Protein AF-A0A839GLR9-F1 (afdb_monomer_lite)

Radius of gyration: 17.12 Å; chains: 1; bounding box: 48×36×48 Å

pLDDT: mean 91.44, std 10.44, range [32.81, 98.19]

Secondary structure (DSSP, 8-state):
--HHHHHHHHHHHHHHHHHHHHHHT-TT--HHHHHHHHHHHHHHHHTS---GGGEEEEEEHHHHHHHHTT--GGGEEEEESS-HHHHHHHIIIIIHHHHHHTS--HHHHIIIIIT-EEEEEHHHHHHHTTTSSTTT-S-HHHHHHHTT--EEE------

Sequence (159 aa):
MNQKKLEERCLILEELIISTAKIYNSESTSLEQKALLETIIGAAIWYLPSGQELWTGKMSVKALEHIKEGKPKSQLTKEHKYPRKQAGKQLLTIKYKEFQSGESKLVDLYLNEYGKYNYVLKSENRQLVTFQKDSNFIDDETAYKAANIILLDAASKES

Foldseek 3Di:
DPPVQLVVLQVVLLVVLLVCLVVLPDPPQDPVNNQVQLLVSLVSLVPHDADPLLEPLKEWPVLVVCVVVVHDPVQKDWDAFARSSVVSNCSSHPCSVCSVVVVDTSSVCCSPHGVHTYIYGPVLNVLLVVCNDPVRCDTSVVSCVVSVTDMDRNDPPPD

Structure (mmCIF, N/CA/C/O backbone):
data_AF-A0A839GLR9-F1
#
_entry.id   AF-A0A839GLR9-F1
#
loop_
_atom_site.group_PDB
_atom_site.id
_atom_site.type_symbol
_atom_site.label_atom_id
_atom_site.label_alt_id
_atom_site.label_comp_id
_atom_site.label_asym_id
_atom_site.label_entity_id
_atom_site.label_seq_id
_atom_site.pdbx_PDB_ins_code
_atom_site.Cartn_x
_atom_site.Cartn_y
_atom_site.Cartn_z
_atom_site.occupancy
_atom_site.B_iso_or_equiv
_atom_site.auth_seq_id
_atom_site.auth_comp_id
_atom_site.auth_asym_id
_atom_site.auth_atom_id
_atom_site.pdbx_PDB_model_num
ATOM 1 N N . MET A 1 1 ? -5.705 16.243 2.123 1.00 89.75 1 MET A N 1
ATOM 2 C CA . MET A 1 1 ? -4.296 15.979 1.739 1.00 89.75 1 MET A CA 1
ATOM 3 C C . MET A 1 1 ? -3.753 17.146 0.926 1.00 89.75 1 MET A C 1
ATOM 5 O O . MET A 1 1 ? -4.540 17.884 0.352 1.00 89.75 1 MET A O 1
ATOM 9 N N . ASN A 1 2 ? -2.430 17.347 0.872 1.00 91.88 2 ASN A N 1
ATOM 10 C CA . ASN A 1 2 ? -1.836 18.335 -0.040 1.00 91.88 2 ASN A CA 1
ATOM 11 C C . ASN A 1 2 ? -1.700 17.706 -1.435 1.00 91.88 2 ASN A C 1
ATOM 13 O O . ASN A 1 2 ? -0.806 16.886 -1.643 1.00 91.88 2 ASN A O 1
ATOM 17 N N . GLN A 1 3 ? -2.600 18.083 -2.345 1.00 92.69 3 GLN A N 1
ATOM 18 C CA . GLN A 1 3 ? -2.719 17.483 -3.674 1.00 92.69 3 GLN A CA 1
ATOM 19 C C . GLN A 1 3 ? -1.472 17.706 -4.537 1.00 92.69 3 GLN A C 1
ATOM 21 O O . GLN A 1 3 ? -0.894 16.741 -5.022 1.00 92.69 3 GLN A O 1
ATOM 26 N N . LYS A 1 4 ? -0.982 18.947 -4.631 1.00 95.44 4 LYS A N 1
ATOM 27 C CA . LYS A 1 4 ? 0.233 19.271 -5.397 1.00 95.44 4 LYS A CA 1
ATOM 28 C C . LYS A 1 4 ? 1.434 18.436 -4.940 1.00 95.44 4 LYS A C 1
ATOM 30 O O . LYS A 1 4 ? 2.156 17.865 -5.747 1.00 95.44 4 LYS A O 1
ATOM 35 N N . LYS A 1 5 ? 1.620 18.313 -3.621 1.00 95.94 5 LYS A N 1
ATOM 36 C CA . LYS A 1 5 ? 2.698 17.500 -3.040 1.00 95.94 5 LYS A CA 1
ATOM 37 C C . LYS A 1 5 ? 2.533 16.006 -3.338 1.00 95.94 5 LYS A C 1
ATOM 39 O O . LYS A 1 5 ? 3.536 15.301 -3.418 1.00 95.94 5 LYS A O 1
ATOM 44 N N . LEU A 1 6 ? 1.298 15.506 -3.417 1.00 96.50 6 LEU A N 1
ATOM 45 C CA . LEU A 1 6 ? 1.032 14.118 -3.798 1.00 96.50 6 LEU A CA 1
ATOM 46 C C . LEU A 1 6 ? 1.425 13.901 -5.257 1.00 96.50 6 LEU A C 1
ATOM 48 O O . LEU A 1 6 ? 2.201 12.994 -5.527 1.00 96.50 6 LEU A O 1
ATOM 52 N N . GLU A 1 7 ? 0.953 14.761 -6.154 1.00 96.44 7 GLU A N 1
ATOM 53 C CA . GLU A 1 7 ? 1.235 14.688 -7.590 1.00 96.44 7 GLU A CA 1
ATOM 54 C C . GLU A 1 7 ? 2.739 14.720 -7.872 1.00 96.44 7 GLU A C 1
ATOM 56 O O . GLU A 1 7 ? 3.248 13.809 -8.517 1.00 96.44 7 GLU A O 1
ATOM 61 N N . GLU A 1 8 ? 3.478 15.680 -7.307 1.00 97.19 8 GLU A N 1
ATOM 62 C CA . GLU A 1 8 ? 4.939 15.771 -7.469 1.00 97.19 8 GLU A CA 1
ATOM 63 C C . GLU A 1 8 ? 5.663 14.498 -7.000 1.00 97.19 8 GLU A C 1
ATOM 65 O O . GLU A 1 8 ? 6.596 14.026 -7.650 1.00 97.19 8 GLU A O 1
ATOM 70 N N . ARG A 1 9 ? 5.225 13.907 -5.881 1.00 97.62 9 ARG A N 1
ATOM 71 C CA . ARG A 1 9 ? 5.812 12.665 -5.354 1.00 97.62 9 ARG A CA 1
ATOM 72 C C . ARG A 1 9 ? 5.432 11.442 -6.179 1.00 97.62 9 ARG A C 1
ATOM 74 O O . ARG A 1 9 ? 6.258 10.547 -6.332 1.00 97.62 9 ARG A O 1
ATOM 81 N N . CYS A 1 10 ? 4.205 11.389 -6.685 1.00 97.62 10 CYS A N 1
ATOM 82 C CA . CYS A 1 10 ? 3.762 10.320 -7.567 1.00 97.62 10 CYS A CA 1
ATOM 83 C C . CYS A 1 10 ? 4.525 10.354 -8.890 1.00 97.62 10 CYS A C 1
ATOM 85 O O . CYS A 1 10 ? 4.966 9.299 -9.322 1.00 97.62 10 CYS A O 1
ATOM 87 N N . LEU A 1 11 ? 4.750 11.536 -9.474 1.00 96.88 11 LEU A N 1
ATOM 88 C CA . LEU A 1 11 ? 5.503 11.692 -10.723 1.00 96.88 11 LEU A CA 1
ATOM 89 C C . LEU A 1 11 ? 6.920 11.115 -10.613 1.00 96.88 11 LEU A C 1
ATOM 91 O O . LEU A 1 11 ? 7.287 10.234 -11.384 1.00 96.88 11 LEU A O 1
ATOM 95 N N . ILE A 1 12 ? 7.697 11.532 -9.606 1.00 97.50 12 ILE A N 1
ATOM 96 C CA . ILE A 1 12 ? 9.068 11.018 -9.445 1.00 97.50 12 ILE A CA 1
ATOM 97 C C . ILE A 1 12 ? 9.098 9.523 -9.094 1.00 97.50 12 ILE A C 1
ATOM 99 O O . ILE A 1 12 ? 10.005 8.797 -9.503 1.00 97.50 12 ILE A O 1
ATOM 103 N N . LEU A 1 13 ? 8.109 9.035 -8.340 1.00 97.81 13 LEU A N 1
ATOM 104 C CA . LEU A 1 13 ? 8.021 7.616 -8.002 1.00 97.81 13 LEU A CA 1
ATOM 105 C C . LEU A 1 13 ? 7.633 6.771 -9.224 1.00 97.81 13 LEU A C 1
ATOM 107 O O . LEU A 1 13 ? 8.145 5.667 -9.378 1.00 97.81 13 LEU A O 1
ATOM 111 N N . GLU A 1 14 ? 6.786 7.289 -10.109 1.00 97.75 14 GLU A N 1
ATOM 112 C CA . GLU A 1 14 ? 6.437 6.659 -11.382 1.00 97.75 14 GLU A CA 1
ATOM 113 C C . GLU A 1 14 ? 7.671 6.513 -12.284 1.00 97.75 14 GLU A C 1
ATOM 115 O O . GLU A 1 14 ? 7.966 5.407 -12.742 1.00 97.75 14 GLU A O 1
ATOM 120 N N . GLU A 1 15 ? 8.471 7.573 -12.436 1.00 97.12 15 GLU A N 1
ATOM 121 C CA . GLU A 1 15 ? 9.747 7.525 -13.166 1.00 97.12 15 GLU A CA 1
ATOM 122 C C . GLU A 1 15 ? 10.726 6.505 -12.567 1.00 97.12 15 GLU A C 1
ATOM 124 O O . GLU A 1 15 ? 11.378 5.747 -13.299 1.00 97.12 15 GLU A O 1
ATOM 129 N N . LEU A 1 16 ? 10.810 6.439 -11.232 1.00 97.69 16 LEU A N 1
ATOM 130 C CA . LEU A 1 16 ? 11.636 5.458 -10.528 1.00 97.69 16 LEU A CA 1
ATOM 131 C C . LEU A 1 16 ? 11.160 4.026 -10.803 1.00 97.69 16 LEU A C 1
ATOM 133 O O . LEU A 1 16 ? 11.985 3.153 -11.082 1.00 97.69 16 LEU A O 1
ATOM 137 N N . ILE A 1 17 ? 9.850 3.775 -10.747 1.00 98.19 17 ILE A N 1
ATOM 138 C CA . ILE A 1 17 ? 9.252 2.463 -11.033 1.00 98.19 17 ILE A CA 1
ATOM 139 C C . ILE A 1 17 ? 9.566 2.049 -12.468 1.00 98.19 17 ILE A C 1
ATOM 141 O O . ILE A 1 17 ? 10.075 0.951 -12.680 1.00 98.19 17 ILE A O 1
ATOM 145 N N . ILE A 1 18 ? 9.335 2.929 -13.444 1.00 97.75 18 ILE A N 1
ATOM 146 C CA . ILE A 1 18 ? 9.615 2.658 -14.860 1.00 97.75 18 ILE A CA 1
ATOM 147 C C . ILE A 1 18 ? 11.099 2.323 -15.064 1.00 97.75 18 ILE A C 1
ATOM 149 O O . ILE A 1 18 ? 11.438 1.322 -15.700 1.00 97.75 18 ILE A O 1
ATOM 153 N N . SER A 1 19 ? 11.992 3.128 -14.488 1.00 96.94 19 SER A N 1
ATOM 154 C CA . SER A 1 19 ? 13.440 2.967 -14.655 1.00 96.94 19 SER A CA 1
ATOM 155 C C . SER A 1 19 ? 13.964 1.683 -14.007 1.00 96.94 19 SER A C 1
ATOM 157 O O . SER A 1 19 ? 14.816 0.989 -14.567 1.00 96.94 19 SER A O 1
ATOM 159 N N . THR A 1 20 ? 13.440 1.333 -12.831 1.00 97.62 20 THR A N 1
ATOM 160 C CA . THR A 1 20 ? 13.869 0.146 -12.078 1.00 97.62 20 THR A CA 1
ATOM 161 C C . THR A 1 20 ? 13.169 -1.135 -12.525 1.00 97.62 20 THR A C 1
ATOM 163 O O . THR A 1 20 ? 13.729 -2.217 -12.336 1.00 97.62 20 THR A O 1
ATOM 166 N N . ALA A 1 21 ? 12.022 -1.049 -13.207 1.00 97.69 21 ALA A N 1
ATOM 167 C CA . ALA A 1 21 ? 11.322 -2.208 -13.756 1.00 97.69 21 ALA A CA 1
ATOM 168 C C . ALA A 1 21 ? 12.195 -2.998 -14.741 1.00 97.69 21 ALA A C 1
ATOM 170 O O . ALA A 1 21 ? 12.162 -4.227 -14.736 1.00 97.69 21 ALA A O 1
ATOM 171 N N . LYS A 1 22 ? 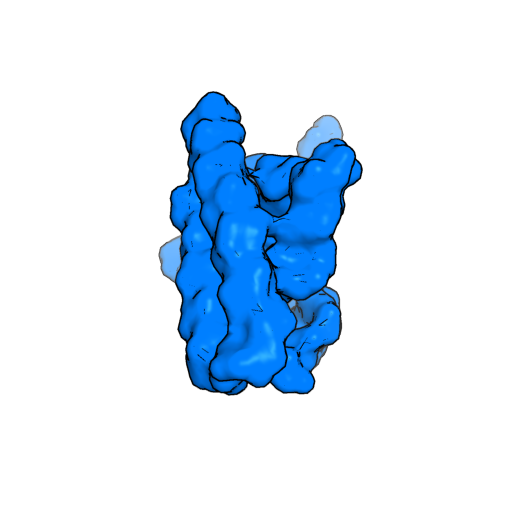13.045 -2.334 -15.539 1.00 96.50 22 LYS A N 1
ATOM 172 C CA . LYS A 1 22 ? 14.003 -3.030 -16.418 1.00 96.50 22 LYS A CA 1
ATOM 173 C C . LYS A 1 22 ? 14.975 -3.912 -15.626 1.00 96.50 22 LYS A C 1
ATOM 175 O O . LYS A 1 22 ? 15.271 -5.025 -16.047 1.00 96.50 22 LYS A O 1
ATOM 180 N N . ILE A 1 23 ? 15.462 -3.419 -14.486 1.00 97.44 23 ILE A N 1
ATOM 181 C CA . ILE A 1 23 ? 16.355 -4.176 -13.599 1.00 97.44 23 ILE A CA 1
ATOM 182 C C . ILE A 1 23 ? 15.568 -5.327 -12.970 1.00 97.44 23 ILE A C 1
ATOM 184 O O . ILE A 1 23 ? 15.994 -6.473 -13.052 1.00 97.44 23 ILE A O 1
ATOM 188 N N . TYR A 1 24 ? 14.392 -5.049 -12.406 1.00 98.19 24 TYR A N 1
ATOM 189 C CA . TYR A 1 24 ? 13.547 -6.053 -11.757 1.00 98.19 24 TYR A CA 1
ATOM 190 C C . TYR A 1 24 ? 13.180 -7.225 -12.684 1.00 98.19 24 TYR A C 1
ATOM 192 O O . TYR A 1 24 ? 13.217 -8.385 -12.269 1.00 98.19 24 TYR A O 1
ATOM 200 N N . ASN A 1 25 ? 12.847 -6.935 -13.945 1.00 97.06 25 ASN A N 1
ATOM 201 C CA . ASN A 1 25 ? 12.411 -7.935 -14.922 1.00 97.06 25 ASN A CA 1
ATOM 202 C C . ASN A 1 25 ? 13.563 -8.591 -15.705 1.00 97.06 25 ASN A C 1
ATOM 204 O O . ASN A 1 25 ? 13.295 -9.446 -16.544 1.00 97.06 25 ASN A O 1
ATOM 208 N N . SER A 1 26 ? 14.826 -8.235 -15.443 1.00 97.44 26 SER A N 1
ATOM 209 C CA . SER A 1 26 ? 15.970 -8.917 -16.060 1.00 97.44 26 SER A CA 1
ATOM 210 C C . SER A 1 26 ? 16.064 -10.373 -15.593 1.00 97.44 26 SER A C 1
ATOM 212 O O . SER A 1 26 ? 15.874 -10.669 -14.409 1.00 97.44 26 SER A O 1
ATOM 214 N N . GLU A 1 27 ? 16.426 -11.278 -16.503 1.00 96.19 27 GLU A N 1
ATOM 215 C CA . GLU A 1 27 ? 16.697 -12.690 -16.189 1.00 96.19 27 GLU A CA 1
ATOM 216 C C . GLU A 1 27 ? 17.868 -12.849 -15.207 1.00 96.19 27 GLU A C 1
ATOM 218 O O . GLU A 1 27 ? 17.897 -13.783 -14.411 1.00 96.19 27 GLU A O 1
ATOM 223 N N . SER A 1 28 ? 18.813 -11.903 -15.219 1.00 97.38 28 SER A N 1
ATOM 224 C CA . SER A 1 28 ? 19.985 -11.896 -14.338 1.00 97.38 28 SER A CA 1
ATOM 225 C C . SER A 1 28 ? 19.686 -11.444 -12.905 1.00 97.38 28 SER A C 1
ATOM 227 O O . SER A 1 28 ? 20.569 -11.506 -12.052 1.00 97.38 28 SER A O 1
ATOM 229 N N . THR A 1 29 ? 18.486 -10.921 -12.640 1.00 98.06 29 THR A N 1
ATOM 230 C CA . THR A 1 29 ? 18.129 -10.365 -11.331 1.00 98.06 29 THR A CA 1
ATOM 231 C C . THR A 1 29 ? 17.621 -11.470 -10.416 1.00 98.06 29 THR A C 1
ATOM 233 O O . THR A 1 29 ? 16.594 -12.099 -10.684 1.00 98.06 29 THR A O 1
ATOM 236 N N . SER A 1 30 ? 18.334 -11.699 -9.314 1.00 98.12 30 SER A N 1
ATOM 237 C CA . SER A 1 30 ? 18.022 -12.771 -8.368 1.00 98.12 30 SER A CA 1
ATOM 238 C C . SER A 1 30 ? 16.727 -12.510 -7.592 1.00 98.12 30 SER A C 1
ATOM 240 O O . SER A 1 30 ? 16.266 -11.374 -7.472 1.00 98.12 30 SER A O 1
ATOM 242 N N . LEU A 1 31 ? 16.150 -13.564 -7.005 1.00 96.44 31 LEU A N 1
ATOM 243 C CA . LEU A 1 31 ? 14.947 -13.448 -6.171 1.00 96.44 31 LEU A CA 1
ATOM 244 C C . LEU A 1 31 ? 15.141 -12.491 -4.985 1.00 96.44 31 LEU A C 1
ATOM 246 O O . LEU A 1 31 ? 14.234 -11.730 -4.663 1.00 96.44 31 LEU A O 1
ATOM 250 N N . GLU A 1 32 ? 16.330 -12.479 -4.382 1.00 96.81 32 GLU A N 1
ATOM 251 C CA . GLU A 1 32 ? 16.646 -11.588 -3.260 1.00 96.81 32 GLU A CA 1
ATOM 252 C C . GLU A 1 32 ? 16.694 -10.117 -3.701 1.00 96.81 32 GLU A C 1
ATOM 254 O O . GLU A 1 32 ? 16.131 -9.238 -3.050 1.00 96.81 32 GLU A O 1
ATOM 259 N N . GLN A 1 33 ? 17.292 -9.837 -4.864 1.00 97.75 33 GLN A N 1
ATOM 260 C CA . GLN A 1 33 ? 17.311 -8.489 -5.439 1.00 97.75 33 GLN A CA 1
ATOM 261 C C . GLN A 1 33 ? 15.899 -8.008 -5.794 1.00 97.75 33 GLN A C 1
ATOM 263 O O . GLN A 1 33 ? 15.560 -6.850 -5.542 1.00 97.75 33 GLN A O 1
ATOM 268 N N . LYS A 1 34 ? 15.056 -8.900 -6.332 1.00 97.69 34 LYS A N 1
ATOM 269 C CA . LYS A 1 34 ? 13.638 -8.609 -6.587 1.00 97.69 34 LYS A CA 1
ATOM 270 C C . LYS A 1 34 ? 12.902 -8.277 -5.291 1.00 97.69 34 LYS A C 1
ATOM 272 O O . LYS A 1 34 ? 12.257 -7.234 -5.224 1.00 97.69 34 LYS A O 1
ATOM 277 N N . ALA A 1 35 ? 13.068 -9.091 -4.250 1.00 95.75 35 ALA A N 1
ATOM 278 C CA . ALA A 1 35 ? 12.442 -8.866 -2.948 1.00 95.75 35 ALA A CA 1
ATOM 279 C C . ALA A 1 35 ? 12.852 -7.528 -2.308 1.00 95.75 35 ALA A C 1
ATOM 281 O O . ALA A 1 35 ? 12.018 -6.841 -1.703 1.00 95.75 35 ALA A O 1
ATOM 282 N N . LEU A 1 36 ? 14.115 -7.125 -2.472 1.00 97.00 36 LEU A N 1
ATOM 283 C CA . LEU A 1 36 ? 14.595 -5.819 -2.028 1.00 97.00 36 LEU A CA 1
ATOM 284 C C . LEU A 1 36 ? 13.938 -4.675 -2.816 1.00 97.00 36 LEU A C 1
ATOM 286 O O . LEU A 1 36 ? 13.446 -3.726 -2.205 1.00 97.00 36 LEU A O 1
ATOM 290 N N . LEU A 1 37 ? 13.871 -4.769 -4.148 1.00 97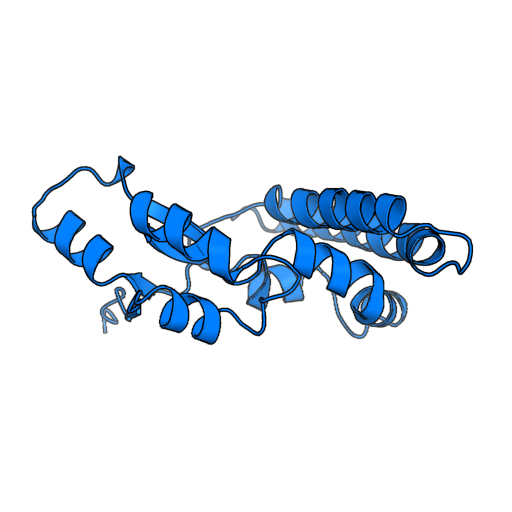.38 37 LEU A N 1
ATOM 291 C CA . LEU A 1 37 ? 13.218 -3.755 -4.988 1.00 97.38 37 LEU A CA 1
ATOM 292 C C . LEU A 1 37 ? 11.721 -3.615 -4.674 1.00 97.38 37 LEU A C 1
ATOM 294 O O . LEU A 1 37 ? 11.234 -2.496 -4.524 1.00 97.38 37 LEU A O 1
ATOM 298 N N . GLU A 1 38 ? 11.010 -4.729 -4.491 1.00 96.81 38 GLU A N 1
ATOM 299 C CA . GLU A 1 38 ? 9.604 -4.750 -4.055 1.00 96.81 38 GLU A CA 1
ATOM 300 C C . GLU A 1 38 ? 9.416 -3.996 -2.739 1.00 96.81 38 GLU A C 1
ATOM 302 O O . GLU A 1 38 ? 8.480 -3.213 -2.584 1.00 96.81 38 GLU A O 1
ATOM 307 N N . THR A 1 39 ? 10.334 -4.207 -1.796 1.00 95.38 39 THR A N 1
ATOM 308 C CA . THR A 1 39 ? 10.306 -3.553 -0.487 1.00 95.38 39 THR A CA 1
ATOM 309 C C . THR A 1 39 ? 10.564 -2.053 -0.607 1.00 95.38 39 THR A C 1
ATOM 311 O O . THR A 1 39 ? 9.839 -1.271 0.004 1.00 95.38 39 THR A O 1
ATOM 314 N N . ILE A 1 40 ? 11.553 -1.638 -1.405 1.00 96.88 40 ILE A N 1
ATOM 315 C CA . ILE A 1 40 ? 11.888 -0.221 -1.622 1.00 96.88 40 ILE A CA 1
ATOM 316 C C . ILE A 1 40 ? 10.708 0.516 -2.263 1.00 96.88 40 ILE A C 1
ATOM 318 O O . ILE A 1 40 ? 10.251 1.527 -1.725 1.00 96.88 40 ILE A O 1
ATOM 322 N N . ILE A 1 41 ? 10.181 -0.003 -3.376 1.00 97.12 41 ILE A N 1
ATOM 323 C CA . ILE A 1 41 ? 9.057 0.618 -4.088 1.00 97.12 41 ILE A CA 1
ATOM 324 C C . ILE A 1 41 ? 7.793 0.597 -3.225 1.00 97.12 41 ILE A C 1
ATOM 326 O O . ILE A 1 41 ? 7.138 1.626 -3.065 1.00 97.12 41 ILE A O 1
ATOM 330 N N . GLY A 1 42 ? 7.483 -0.538 -2.598 1.00 95.06 42 GLY A N 1
ATOM 331 C CA . GLY A 1 42 ? 6.337 -0.670 -1.703 1.00 95.06 42 GLY A CA 1
ATOM 332 C C . GLY A 1 42 ? 6.385 0.284 -0.508 1.00 95.06 42 GLY A C 1
ATOM 333 O O . GLY A 1 42 ? 5.367 0.857 -0.117 1.00 95.06 42 GLY A O 1
ATOM 334 N N . ALA A 1 43 ? 7.569 0.491 0.073 1.00 94.31 43 ALA A N 1
ATOM 335 C CA . ALA A 1 43 ? 7.765 1.451 1.154 1.00 94.31 43 ALA A CA 1
ATOM 336 C C . ALA A 1 43 ? 7.614 2.900 0.674 1.00 94.31 43 ALA A C 1
ATOM 338 O O . ALA A 1 43 ? 7.023 3.706 1.391 1.00 94.31 43 ALA A O 1
ATOM 339 N N . ALA A 1 44 ? 8.093 3.236 -0.526 1.00 95.56 44 ALA A N 1
ATOM 340 C CA . ALA A 1 44 ? 7.989 4.589 -1.073 1.00 95.56 44 ALA A CA 1
ATOM 341 C C . ALA A 1 44 ? 6.529 5.063 -1.195 1.00 95.56 44 ALA A C 1
ATOM 343 O O . ALA A 1 44 ? 6.228 6.204 -0.838 1.00 95.56 44 ALA A O 1
ATOM 344 N N . ILE A 1 45 ? 5.610 4.173 -1.590 1.00 93.38 45 ILE A N 1
ATOM 345 C CA . ILE A 1 45 ? 4.163 4.456 -1.651 1.00 93.38 45 ILE A CA 1
ATOM 346 C C . ILE A 1 45 ? 3.623 4.872 -0.276 1.00 93.38 45 ILE A C 1
ATOM 348 O O . ILE A 1 45 ? 2.810 5.785 -0.175 1.00 93.38 45 ILE A O 1
ATOM 352 N N . TRP A 1 46 ? 4.106 4.253 0.805 1.00 87.31 46 TRP A N 1
ATOM 353 C CA . TRP A 1 46 ? 3.656 4.555 2.168 1.00 87.31 46 TRP A CA 1
ATOM 354 C C . TRP A 1 46 ? 4.039 5.963 2.644 1.00 87.31 46 TRP A C 1
ATOM 356 O O . TRP A 1 46 ? 3.419 6.511 3.555 1.00 87.31 46 TRP A O 1
ATOM 366 N N . TYR A 1 47 ? 5.073 6.557 2.045 1.00 90.62 47 TYR A N 1
ATOM 367 C CA . TYR A 1 47 ? 5.499 7.923 2.344 1.00 90.62 47 TYR A CA 1
ATOM 368 C C . TYR A 1 47 ? 4.791 8.974 1.486 1.00 90.62 47 TYR A C 1
ATOM 370 O O . TYR A 1 47 ? 5.062 10.174 1.642 1.00 90.62 47 TYR A O 1
ATOM 378 N N . LEU A 1 48 ? 3.882 8.572 0.596 1.00 95.12 48 LEU A N 1
ATOM 379 C CA . LEU A 1 48 ? 3.024 9.518 -0.101 1.00 95.12 48 LEU A CA 1
ATOM 380 C C . LEU A 1 48 ? 2.134 10.266 0.906 1.00 95.12 48 LEU A C 1
ATOM 382 O O . LEU A 1 48 ? 1.833 9.758 1.991 1.00 95.12 48 LEU A O 1
ATOM 386 N N . PRO A 1 49 ? 1.745 11.517 0.602 1.00 94.69 49 PRO A N 1
ATOM 387 C CA . PRO A 1 49 ? 0.788 12.240 1.421 1.00 94.69 49 PRO A CA 1
ATOM 388 C C . PRO A 1 49 ? -0.448 11.378 1.693 1.00 94.69 49 PRO A C 1
ATOM 390 O O . PRO A 1 49 ? -0.943 10.677 0.816 1.00 94.69 49 PRO A O 1
ATOM 393 N N . SER A 1 50 ? -0.924 11.412 2.933 1.00 90.69 50 SER A N 1
ATOM 394 C CA . SER A 1 50 ? -2.100 10.668 3.374 1.00 90.69 50 SER A CA 1
ATOM 395 C C . SER A 1 50 ? -3.090 11.631 4.022 1.00 90.69 50 SER A C 1
ATOM 397 O O . SER A 1 50 ? -2.727 12.738 4.433 1.00 90.69 50 SER A O 1
ATOM 399 N N . GLY A 1 51 ? -4.350 11.222 4.113 1.00 90.56 51 GLY A N 1
ATOM 400 C CA . GLY A 1 51 ? -5.409 12.027 4.704 1.00 90.56 51 GLY A CA 1
ATOM 401 C C . GLY A 1 51 ? -6.692 11.233 4.940 1.00 90.56 51 GLY A C 1
ATOM 402 O O . GLY A 1 51 ? -6.689 10.000 4.920 1.00 90.56 51 GLY A O 1
ATOM 403 N N . GLN A 1 52 ? -7.775 11.935 5.255 1.00 91.62 52 GLN A N 1
ATOM 404 C CA . GLN A 1 52 ? -9.072 11.329 5.558 1.00 91.62 52 GLN A CA 1
ATOM 405 C C . GLN A 1 52 ? -9.793 10.827 4.296 1.00 91.62 52 GLN A C 1
ATOM 407 O O . GLN A 1 52 ? -10.529 9.857 4.371 1.00 91.62 52 GLN A O 1
ATOM 412 N N . GLU A 1 53 ? -9.528 11.408 3.128 1.00 91.38 53 GLU A N 1
ATOM 413 C CA . GLU A 1 53 ? -10.072 11.002 1.818 1.00 91.38 53 GLU A CA 1
ATOM 414 C C . GLU A 1 53 ? -9.651 9.589 1.368 1.00 91.38 53 GLU A C 1
ATOM 416 O O . GLU A 1 53 ? -10.267 8.967 0.497 1.00 91.38 53 GLU A O 1
ATOM 421 N N . LEU A 1 54 ? -8.578 9.073 1.965 1.00 94.56 54 LEU A N 1
ATOM 422 C CA . LEU A 1 54 ? -8.104 7.711 1.755 1.00 94.56 54 LEU A CA 1
ATOM 423 C C . LEU A 1 54 ? -8.792 6.710 2.693 1.00 94.56 54 LEU A C 1
ATOM 425 O O . LEU A 1 54 ? -8.678 5.502 2.499 1.00 94.56 54 LEU A O 1
ATOM 429 N N . TRP A 1 55 ? -9.525 7.187 3.700 1.00 94.81 55 TRP A N 1
ATOM 430 C CA . TRP A 1 55 ? -10.359 6.310 4.505 1.00 94.81 55 TRP A CA 1
ATOM 431 C C . TRP A 1 55 ? -11.533 5.819 3.666 1.00 94.81 55 TRP A C 1
ATOM 433 O O . TRP A 1 55 ? -12.228 6.596 3.018 1.00 94.81 55 TRP A O 1
ATOM 443 N N . THR A 1 56 ? -11.787 4.521 3.711 1.00 94.06 56 THR A N 1
ATOM 444 C CA . THR A 1 56 ? -12.918 3.899 3.008 1.00 94.06 56 THR A CA 1
ATOM 445 C C . THR A 1 56 ? -14.269 4.129 3.682 1.00 94.06 56 THR A C 1
ATOM 447 O O . THR A 1 56 ? -15.286 3.695 3.152 1.00 94.06 56 THR A O 1
ATOM 450 N N . GLY A 1 57 ? -14.282 4.732 4.874 1.00 94.12 57 GLY A N 1
ATOM 451 C CA . GLY A 1 57 ? -15.458 4.777 5.742 1.00 94.12 57 GLY A CA 1
ATOM 452 C C . GLY A 1 57 ? -15.634 3.526 6.605 1.00 94.12 57 GLY A C 1
ATOM 453 O O . GLY A 1 57 ? -16.525 3.508 7.452 1.00 94.12 57 GLY A O 1
ATOM 454 N N . LYS A 1 58 ? -14.784 2.498 6.450 1.00 94.94 58 LYS A N 1
ATOM 455 C CA . LYS A 1 58 ? -14.915 1.231 7.180 1.00 94.94 58 LYS A CA 1
ATOM 456 C C . LYS A 1 58 ? -14.029 1.141 8.421 1.00 94.94 58 LYS A C 1
ATOM 458 O O . LYS A 1 58 ? -12.914 1.680 8.471 1.00 94.94 58 LYS A O 1
ATOM 463 N N . MET A 1 59 ? -14.523 0.417 9.419 1.00 95.88 59 MET A N 1
ATOM 464 C CA . MET A 1 59 ? -13.822 0.107 10.665 1.00 95.88 59 MET A CA 1
ATOM 465 C C . MET A 1 59 ? -14.167 -1.308 11.140 1.00 95.88 59 MET A C 1
ATOM 467 O O . MET A 1 59 ? -15.279 -1.773 10.900 1.00 95.88 59 MET A O 1
ATOM 471 N N . SER A 1 60 ? -13.247 -2.002 11.815 1.00 96.50 60 SER A N 1
ATOM 472 C CA . SER A 1 60 ? -13.573 -3.304 12.405 1.00 96.50 60 SER A CA 1
ATOM 473 C C . SER A 1 60 ? -14.620 -3.185 13.516 1.00 96.50 60 SER A C 1
ATOM 475 O O . SER A 1 60 ? -14.675 -2.182 14.234 1.00 96.50 60 SER A O 1
ATOM 477 N N . VAL A 1 61 ? -15.426 -4.235 13.702 1.00 96.12 61 VAL A N 1
ATOM 478 C CA . VAL A 1 61 ? -16.407 -4.326 14.802 1.00 96.12 61 VAL A CA 1
ATOM 479 C C . VAL A 1 61 ? -15.747 -4.031 16.151 1.00 96.12 61 VAL A C 1
ATOM 481 O O . VAL A 1 61 ? -16.221 -3.178 16.899 1.00 96.12 61 VAL A O 1
ATOM 484 N N . LYS A 1 62 ? -14.595 -4.655 16.424 1.00 95.50 62 LYS A N 1
ATOM 485 C CA . LYS A 1 62 ? -13.872 -4.470 17.689 1.00 95.50 62 LYS A CA 1
ATOM 486 C C . LYS A 1 62 ? -13.345 -3.049 17.858 1.00 95.50 62 LYS A C 1
ATOM 488 O O . LYS A 1 62 ? -13.348 -2.524 18.967 1.00 95.50 62 LYS A O 1
ATOM 493 N N . ALA A 1 63 ? -12.888 -2.408 16.783 1.00 95.50 63 ALA A N 1
ATOM 494 C CA . ALA A 1 63 ? -12.466 -1.012 16.836 1.00 95.50 63 ALA A CA 1
ATOM 495 C C . ALA A 1 63 ? -13.648 -0.068 17.122 1.00 95.50 63 ALA A C 1
ATOM 497 O O . ALA A 1 63 ? -13.493 0.871 17.906 1.00 95.50 63 ALA A O 1
ATOM 498 N N . LEU A 1 64 ? -14.828 -0.335 16.554 1.00 94.06 64 LEU A N 1
ATOM 499 C CA . LEU A 1 64 ? -16.050 0.424 16.840 1.00 94.06 64 LEU A CA 1
ATOM 500 C C . LEU A 1 64 ? -16.498 0.267 18.296 1.00 94.06 64 LEU A C 1
ATOM 502 O O . LEU A 1 64 ? -16.788 1.266 18.954 1.00 94.06 64 LEU A O 1
ATOM 506 N N . GLU A 1 65 ? -16.534 -0.962 18.806 1.00 94.19 65 GLU A N 1
ATOM 507 C CA . GLU A 1 65 ? -16.844 -1.255 20.212 1.00 94.19 65 GLU A CA 1
ATOM 508 C C . GLU A 1 65 ? -15.856 -0.561 21.151 1.00 94.19 65 GLU A C 1
ATOM 510 O O . GLU A 1 65 ? -16.267 0.135 22.076 1.00 94.19 65 GLU A O 1
ATOM 515 N N . HIS A 1 66 ? -14.558 -0.637 20.847 1.00 94.31 66 HIS A N 1
ATOM 516 C CA . HIS A 1 66 ? -13.507 0.024 21.623 1.00 94.31 66 HIS A CA 1
ATOM 517 C C . HIS A 1 66 ? -13.727 1.541 21.725 1.00 94.31 66 HIS A C 1
ATOM 519 O O . HIS A 1 66 ? -13.541 2.119 22.795 1.00 94.31 66 HIS A O 1
ATOM 525 N N . ILE A 1 67 ? -14.166 2.201 20.647 1.00 92.44 67 ILE A N 1
ATOM 526 C CA . ILE A 1 67 ? -14.535 3.626 20.695 1.00 92.44 67 ILE A CA 1
ATOM 527 C C . ILE A 1 67 ? -15.799 3.844 21.537 1.00 92.44 67 ILE A C 1
ATOM 529 O O . ILE A 1 67 ? -15.821 4.770 22.348 1.00 92.44 67 ILE A O 1
ATOM 533 N N . LYS A 1 68 ? -16.844 3.025 21.353 1.00 92.69 68 LYS A N 1
ATOM 534 C CA . LYS A 1 68 ? -18.121 3.146 22.087 1.00 92.69 68 LYS A CA 1
ATOM 535 C C . LYS A 1 68 ? -17.944 2.996 23.597 1.00 92.69 68 LYS A C 1
ATOM 537 O O . LYS A 1 68 ? -18.618 3.676 24.360 1.00 92.69 68 LYS A O 1
ATOM 542 N N . GLU A 1 69 ? -17.004 2.163 24.022 1.00 94.75 69 GLU A N 1
ATOM 543 C CA . GLU A 1 69 ? -16.625 1.974 25.426 1.00 94.75 69 GLU A CA 1
ATOM 544 C C . GLU A 1 69 ? -15.784 3.135 25.996 1.00 94.75 69 GLU A C 1
ATOM 546 O O . GLU A 1 69 ? -15.328 3.070 27.136 1.00 94.75 69 GLU A O 1
ATOM 551 N N . GLY A 1 70 ? -15.524 4.188 25.213 1.00 92.44 70 GLY A N 1
ATOM 552 C CA . GLY A 1 70 ? -14.726 5.340 25.635 1.00 92.44 70 GLY A CA 1
ATOM 553 C C . GLY A 1 70 ? -13.230 5.046 25.759 1.00 92.44 70 GLY A C 1
ATOM 554 O O . GLY A 1 70 ? -12.492 5.834 26.355 1.00 92.44 70 GLY A O 1
ATOM 555 N N . LYS A 1 71 ? -12.748 3.922 25.209 1.00 94.19 71 LYS A N 1
ATOM 556 C CA . LYS A 1 71 ? -11.333 3.554 25.298 1.00 94.19 71 LYS A CA 1
ATOM 557 C C . LYS A 1 71 ? -10.469 4.425 24.371 1.00 94.19 71 LYS A C 1
ATOM 559 O O . LYS A 1 71 ? -10.946 4.971 23.371 1.00 94.19 71 LYS A O 1
ATOM 564 N N . PRO A 1 72 ? -9.156 4.548 24.649 1.00 92.12 72 PRO A N 1
ATOM 565 C CA . PRO A 1 72 ? -8.284 5.440 23.892 1.00 92.12 72 PRO A CA 1
ATOM 566 C C . PRO A 1 72 ? -8.198 5.084 22.403 1.00 92.12 72 PRO A C 1
ATOM 568 O O . PRO A 1 72 ? -7.815 3.967 22.038 1.00 92.12 72 PRO A O 1
ATOM 571 N N . LYS A 1 73 ? -8.429 6.081 21.537 1.00 91.69 73 LYS A N 1
ATOM 572 C CA . LYS A 1 73 ? -8.247 5.975 20.075 1.00 91.69 73 LYS A CA 1
ATOM 573 C C . LYS A 1 73 ? -6.802 5.663 19.663 1.00 91.69 73 LYS A C 1
ATOM 575 O O . LYS A 1 73 ? -6.573 5.229 18.543 1.00 91.69 73 LYS A O 1
ATOM 580 N N . SER A 1 74 ? -5.828 5.820 20.564 1.00 93.12 74 SER A N 1
ATOM 581 C CA . SER A 1 74 ? -4.422 5.454 20.336 1.00 93.12 74 SER A CA 1
ATOM 582 C C . SER A 1 74 ? -4.200 3.955 20.090 1.00 93.12 74 SER A C 1
ATOM 584 O O . SER A 1 74 ? -3.109 3.566 19.662 1.00 93.12 74 SER A O 1
ATOM 586 N N . GLN A 1 75 ? -5.203 3.110 20.353 1.00 94.44 75 GLN A N 1
ATOM 587 C CA . GLN A 1 75 ? -5.190 1.684 20.010 1.00 94.44 75 GLN A CA 1
ATOM 588 C C . GLN A 1 75 ? -5.672 1.387 18.588 1.00 94.44 75 GLN A C 1
ATOM 590 O O . GLN A 1 75 ? -5.485 0.267 18.114 1.00 94.44 75 GLN A O 1
ATOM 595 N N . LEU A 1 76 ? -6.247 2.373 17.898 1.00 94.94 76 LEU A N 1
ATOM 596 C CA . LEU A 1 76 ? -6.606 2.256 16.493 1.00 94.94 76 LEU A CA 1
ATOM 597 C C . LEU A 1 76 ? -5.362 2.424 15.624 1.00 94.94 76 LEU A C 1
ATOM 599 O O . LEU A 1 76 ? -4.445 3.185 15.943 1.00 94.94 76 LEU A O 1
ATOM 603 N N . THR A 1 77 ? -5.347 1.726 14.500 1.00 95.06 77 THR A N 1
ATOM 604 C CA . THR A 1 77 ? -4.366 1.918 13.441 1.00 95.06 77 THR A CA 1
ATOM 605 C C . THR A 1 77 ? -5.068 1.969 12.095 1.00 95.06 77 THR A C 1
ATOM 607 O O . THR A 1 77 ? -6.126 1.366 11.906 1.00 95.06 77 THR A O 1
ATOM 610 N N . LYS A 1 78 ? -4.473 2.721 11.169 1.00 93.94 78 LYS A N 1
ATOM 611 C CA . LYS A 1 78 ? -4.855 2.684 9.761 1.00 93.94 78 LYS A CA 1
ATOM 612 C C . LYS A 1 78 ? -4.252 1.432 9.171 1.00 93.94 78 LYS A C 1
ATOM 614 O O . LYS A 1 78 ? -3.026 1.301 9.204 1.00 93.94 78 LYS A O 1
ATOM 619 N N . GLU A 1 79 ? -5.097 0.555 8.658 1.00 92.31 79 GLU A N 1
ATOM 620 C CA . GLU A 1 79 ? -4.628 -0.583 7.895 1.00 92.31 79 GLU A CA 1
ATOM 621 C C . GLU A 1 79 ? -4.962 -0.433 6.421 1.00 92.31 79 GLU A C 1
ATOM 623 O O . GLU A 1 79 ? -6.119 -0.205 6.067 1.00 92.31 79 GLU A O 1
ATOM 628 N N . HIS A 1 80 ? -3.932 -0.507 5.583 1.00 89.75 80 HIS A N 1
ATOM 629 C CA . HIS A 1 80 ? -4.088 -0.351 4.145 1.00 89.75 80 HIS A CA 1
ATOM 630 C C . HIS A 1 80 ? -4.562 -1.662 3.548 1.00 89.75 80 HIS A C 1
ATOM 632 O O . HIS A 1 80 ? -4.166 -2.740 3.980 1.00 89.75 80 HIS A O 1
ATOM 638 N N . LYS A 1 81 ? -5.413 -1.560 2.534 1.00 82.75 81 LYS A N 1
ATOM 639 C CA . LYS A 1 81 ? -5.969 -2.741 1.872 1.00 82.75 81 LYS A CA 1
ATOM 640 C C . LYS A 1 81 ? -4.883 -3.607 1.245 1.00 82.75 81 LYS A C 1
ATOM 642 O O . LYS A 1 81 ? -4.939 -4.831 1.307 1.00 82.75 81 LYS A O 1
ATOM 647 N N . TYR A 1 82 ? -3.880 -2.954 0.667 1.00 83.62 82 TYR A N 1
ATOM 648 C CA . TYR A 1 82 ? -2.855 -3.623 -0.110 1.00 83.62 82 TYR A CA 1
ATOM 649 C C . T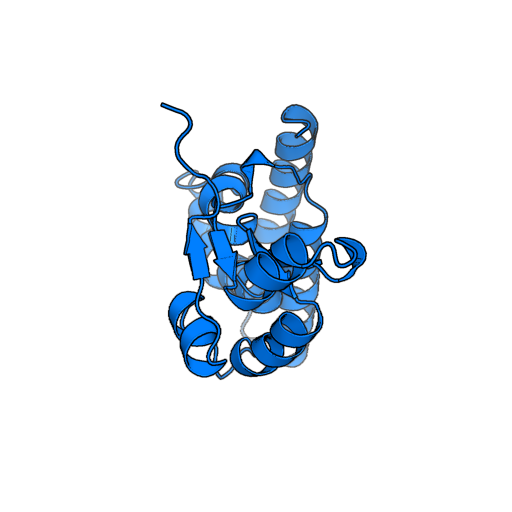YR A 1 82 ? -1.527 -3.716 0.656 1.00 83.62 82 TYR A C 1
ATOM 651 O O . TYR A 1 82 ? -0.986 -2.685 1.077 1.00 83.62 82 TYR A O 1
ATOM 659 N N . PRO A 1 83 ? -0.945 -4.919 0.821 1.00 87.75 83 PRO A N 1
ATOM 660 C CA . PRO A 1 83 ? 0.363 -5.080 1.434 1.00 87.75 83 PRO A CA 1
ATOM 661 C C . PRO A 1 83 ? 1.435 -4.367 0.613 1.00 87.75 83 PRO A C 1
ATOM 663 O O . PRO A 1 83 ? 1.522 -4.517 -0.605 1.00 87.75 83 PRO A O 1
ATOM 666 N N . ARG A 1 84 ? 2.308 -3.622 1.296 1.00 89.50 84 ARG A N 1
ATOM 667 C CA . ARG A 1 84 ? 3.320 -2.766 0.651 1.00 89.50 84 ARG A CA 1
ATOM 668 C C . ARG A 1 84 ? 4.191 -3.529 -0.346 1.00 89.50 84 ARG A C 1
ATOM 670 O O . ARG A 1 84 ? 4.403 -3.062 -1.458 1.00 89.50 84 ARG A O 1
ATOM 677 N N . LYS A 1 85 ? 4.683 -4.707 0.050 1.00 90.19 85 LYS A N 1
ATOM 678 C CA . LYS A 1 85 ? 5.570 -5.524 -0.788 1.00 90.19 85 LYS A CA 1
ATOM 679 C C . LYS A 1 85 ? 4.865 -5.998 -2.062 1.00 90.19 85 LYS A C 1
ATOM 681 O O . LYS A 1 85 ? 5.426 -5.872 -3.147 1.00 90.19 85 LYS A O 1
ATOM 686 N N . GLN A 1 86 ? 3.609 -6.428 -1.937 1.00 90.69 86 GLN A N 1
ATOM 687 C CA . GLN A 1 86 ? 2.780 -6.813 -3.078 1.00 90.69 86 GLN A CA 1
ATOM 688 C C . GLN A 1 86 ? 2.507 -5.635 -4.014 1.00 90.69 86 GLN A C 1
ATOM 690 O O . GLN A 1 86 ? 2.613 -5.795 -5.228 1.00 90.69 86 GLN A O 1
ATOM 695 N N . ALA A 1 87 ? 2.229 -4.440 -3.477 1.00 93.12 87 ALA A N 1
ATOM 696 C CA . ALA A 1 87 ? 2.086 -3.237 -4.302 1.00 93.12 87 ALA A CA 1
ATOM 697 C C . ALA A 1 87 ? 3.376 -2.966 -5.093 1.00 93.12 87 ALA A C 1
ATOM 699 O O . ALA A 1 87 ? 3.331 -2.750 -6.302 1.00 93.12 87 ALA A O 1
ATOM 700 N N . GLY A 1 88 ? 4.539 -3.051 -4.435 1.00 95.31 88 GLY A N 1
ATOM 701 C CA . GLY A 1 88 ? 5.844 -2.904 -5.085 1.00 95.31 88 GLY A CA 1
ATOM 702 C C . GLY A 1 88 ? 6.069 -3.919 -6.208 1.00 95.31 88 GLY A C 1
ATOM 703 O O . GLY A 1 88 ? 6.470 -3.543 -7.310 1.00 95.31 88 GLY A O 1
ATOM 704 N N . LYS A 1 89 ? 5.739 -5.190 -5.966 1.00 95.19 89 LYS A N 1
ATOM 705 C CA . LYS A 1 89 ? 5.797 -6.257 -6.973 1.00 95.19 89 LYS A CA 1
ATOM 706 C C . LYS A 1 89 ? 4.895 -5.967 -8.168 1.00 95.19 89 LYS A C 1
ATOM 708 O O . LYS A 1 89 ? 5.348 -6.040 -9.309 1.00 95.19 89 LYS A O 1
ATOM 713 N N . GLN A 1 90 ? 3.634 -5.621 -7.928 1.00 94.75 90 GLN A N 1
ATOM 714 C CA . GLN A 1 90 ? 2.668 -5.327 -8.988 1.00 94.75 90 GLN A CA 1
ATOM 715 C C . GLN A 1 90 ? 3.095 -4.111 -9.818 1.00 94.75 90 GLN A C 1
ATOM 717 O O . GLN A 1 90 ? 2.971 -4.121 -11.047 1.00 94.75 90 GLN A O 1
ATOM 722 N N . LEU A 1 91 ? 3.664 -3.096 -9.161 1.00 97.00 91 LEU A N 1
ATOM 723 C CA . LEU A 1 91 ? 4.201 -1.912 -9.822 1.00 97.00 91 LEU A CA 1
ATOM 724 C C . LEU A 1 91 ? 5.354 -2.245 -10.760 1.00 97.00 91 LEU A C 1
ATOM 726 O O . LEU A 1 91 ? 5.340 -1.822 -11.912 1.00 97.00 91 LEU A O 1
ATOM 730 N N . LEU A 1 92 ? 6.305 -3.051 -10.294 1.00 97.56 92 LEU A N 1
ATOM 731 C CA . LEU A 1 92 ? 7.494 -3.426 -11.058 1.00 97.56 92 LEU A CA 1
ATOM 732 C C . LEU A 1 92 ? 7.232 -4.481 -12.145 1.00 97.56 92 LEU A C 1
ATOM 734 O O . LEU A 1 92 ? 8.068 -4.639 -13.028 1.00 97.56 92 LEU A O 1
ATOM 738 N N . THR A 1 93 ? 6.103 -5.195 -12.113 1.00 95.56 93 THR A N 1
ATOM 739 C CA . THR A 1 93 ? 5.786 -6.282 -13.066 1.00 95.56 93 THR A CA 1
ATOM 740 C C . THR A 1 93 ? 4.753 -5.898 -14.118 1.00 95.56 93 THR A C 1
ATOM 742 O O . THR A 1 93 ? 4.962 -6.147 -15.305 1.00 95.56 93 THR A O 1
ATOM 745 N N . ILE A 1 94 ? 3.629 -5.321 -13.693 1.00 93.25 94 ILE A N 1
ATOM 746 C CA . ILE A 1 94 ? 2.460 -5.096 -14.551 1.00 93.25 94 ILE A CA 1
ATOM 747 C C . ILE A 1 94 ? 2.259 -3.596 -14.765 1.00 93.25 94 ILE A C 1
ATOM 749 O O . ILE A 1 94 ? 2.266 -3.138 -15.906 1.00 93.25 94 ILE A O 1
ATOM 753 N N . LYS A 1 95 ? 2.154 -2.812 -13.682 1.00 95.62 95 LYS A N 1
ATOM 754 C CA . LYS A 1 95 ? 1.729 -1.404 -13.780 1.00 95.62 95 LYS A CA 1
ATOM 755 C C . LYS A 1 95 ? 2.747 -0.481 -14.437 1.00 95.62 95 LYS A C 1
ATOM 757 O O . LYS A 1 95 ? 2.338 0.492 -15.056 1.00 95.62 95 LYS A O 1
ATOM 762 N N . TYR A 1 96 ? 4.047 -0.785 -14.387 1.00 96.50 96 TYR A N 1
ATOM 763 C CA . TYR A 1 96 ? 5.045 0.063 -15.049 1.00 96.50 96 TYR A CA 1
ATOM 764 C C . TYR A 1 96 ? 4.783 0.229 -16.557 1.00 96.50 96 TYR A C 1
ATOM 766 O O . TYR A 1 96 ? 5.081 1.284 -17.110 1.00 96.50 96 TYR A O 1
ATOM 774 N N . LYS A 1 97 ? 4.204 -0.782 -17.223 1.00 96.19 97 LYS A N 1
ATOM 775 C CA . LYS A 1 97 ? 3.854 -0.714 -18.652 1.00 96.19 97 LYS A CA 1
ATOM 776 C C . LYS A 1 97 ? 2.677 0.229 -18.907 1.00 96.19 97 LYS A C 1
ATOM 778 O O . LYS A 1 97 ? 2.686 0.966 -19.891 1.00 96.19 97 LYS A O 1
ATOM 783 N N . GLU A 1 98 ? 1.694 0.227 -18.009 1.00 95.56 98 GLU A N 1
ATOM 784 C CA . GLU A 1 98 ? 0.546 1.144 -18.052 1.00 95.56 98 GLU A CA 1
ATOM 785 C C . GLU A 1 98 ? 1.014 2.594 -17.847 1.00 95.56 98 GLU A C 1
ATOM 787 O O . GLU A 1 98 ? 0.542 3.505 -18.518 1.00 95.56 98 GLU A O 1
ATOM 792 N N . PHE A 1 99 ? 2.008 2.812 -16.979 1.00 95.69 99 PHE A N 1
ATOM 793 C CA . PHE A 1 99 ? 2.623 4.130 -16.796 1.00 95.69 99 PHE A CA 1
ATOM 794 C C . PHE A 1 99 ? 3.410 4.574 -18.038 1.00 95.69 99 PHE A C 1
ATOM 796 O O . PHE A 1 99 ? 3.248 5.694 -18.510 1.00 95.69 99 PHE A O 1
ATOM 803 N N . GLN A 1 100 ? 4.211 3.681 -18.633 1.00 94.00 100 GLN A N 1
ATOM 804 C CA . GLN A 1 100 ? 4.969 3.979 -19.858 1.00 94.00 100 GLN A CA 1
ATOM 805 C C . GLN A 1 100 ? 4.082 4.350 -21.053 1.00 94.00 100 GLN A C 1
ATOM 807 O O . GLN A 1 100 ? 4.473 5.179 -21.871 1.00 94.00 100 GLN A O 1
ATOM 812 N N . SER A 1 101 ? 2.915 3.718 -21.171 1.00 93.88 101 SER A N 1
ATOM 813 C CA . SER A 1 101 ? 1.929 3.995 -22.224 1.00 93.88 101 SER A CA 1
ATOM 814 C C . SER A 1 101 ? 1.008 5.176 -21.900 1.00 93.88 101 SER A C 1
ATOM 816 O O . SER A 1 101 ? 0.304 5.655 -22.787 1.00 93.88 101 SER A O 1
ATOM 818 N N . GLY A 1 102 ? 1.017 5.665 -20.655 1.00 91.88 102 GLY A N 1
ATOM 819 C CA . GLY A 1 102 ? 0.106 6.702 -20.173 1.00 91.88 102 GLY A CA 1
ATOM 820 C C . GLY A 1 102 ? -1.330 6.217 -19.937 1.00 91.88 102 GLY A C 1
ATOM 821 O O . GLY A 1 102 ? -2.216 7.046 -19.736 1.00 91.88 102 GLY A O 1
ATOM 822 N N . GLU A 1 103 ? -1.571 4.903 -19.951 1.00 91.38 103 GLU A N 1
ATOM 823 C CA . GLU A 1 103 ? -2.879 4.287 -19.677 1.00 91.38 103 GLU A CA 1
ATOM 824 C C . GLU A 1 103 ? -3.302 4.435 -18.210 1.00 91.38 103 GLU A C 1
ATOM 826 O O . GLU A 1 103 ? -4.492 4.468 -17.900 1.00 91.38 103 GLU A O 1
ATOM 831 N N . SER A 1 104 ? -2.332 4.546 -17.302 1.00 92.44 104 SER A N 1
ATOM 832 C CA . SER A 1 104 ? -2.561 4.763 -15.875 1.00 92.44 104 SER A CA 1
ATOM 833 C C . SER A 1 104 ? -1.549 5.758 -15.322 1.00 92.44 104 SER A C 1
ATOM 835 O O . SER A 1 104 ? -0.452 5.903 -15.854 1.00 92.44 104 SER A O 1
ATOM 837 N N . LYS A 1 105 ? -1.891 6.393 -14.198 1.00 95.88 105 LYS A N 1
ATOM 838 C CA . LYS A 1 105 ? -0.963 7.190 -13.387 1.00 95.88 105 LYS A CA 1
ATOM 839 C C . LYS A 1 105 ? -0.887 6.644 -11.975 1.00 95.88 105 LYS A C 1
ATOM 841 O O . LYS A 1 105 ? -1.885 6.158 -11.432 1.00 95.88 105 LYS A O 1
ATOM 846 N N . LEU A 1 106 ? 0.274 6.769 -11.340 1.00 96.94 106 LEU A N 1
ATOM 847 C CA . LEU A 1 106 ? 0.448 6.304 -9.964 1.00 96.94 106 LEU A CA 1
ATOM 848 C C . LEU A 1 106 ? -0.470 7.036 -8.975 1.00 96.94 106 LEU A C 1
ATOM 850 O O . LEU A 1 106 ? -0.919 6.438 -7.999 1.00 96.94 106 LEU A O 1
ATOM 854 N N . VAL A 1 107 ? -0.759 8.318 -9.222 1.00 96.75 107 VAL A N 1
ATOM 855 C CA . VAL A 1 107 ? -1.638 9.118 -8.356 1.00 96.75 107 VAL A CA 1
ATOM 856 C C . VAL A 1 107 ? -3.049 8.533 -8.287 1.00 96.75 107 VAL A C 1
ATOM 858 O O . VAL A 1 107 ? -3.581 8.365 -7.192 1.00 96.75 107 VAL A O 1
ATOM 861 N N . ASP A 1 108 ? -3.617 8.133 -9.424 1.00 95.50 108 ASP A N 1
ATOM 862 C CA . ASP A 1 108 ? -4.966 7.570 -9.484 1.00 95.50 108 ASP A CA 1
ATOM 863 C C . ASP A 1 108 ? -5.009 6.203 -8.798 1.00 95.50 108 ASP A C 1
ATOM 865 O O . ASP A 1 108 ? -5.894 5.929 -7.986 1.00 95.50 108 ASP A O 1
ATOM 869 N N . LEU A 1 109 ? -3.999 5.368 -9.050 1.00 94.94 109 LEU A N 1
ATOM 870 C CA . LEU A 1 109 ? -3.867 4.057 -8.419 1.00 94.94 109 LEU A CA 1
ATOM 871 C C . LEU A 1 109 ? -3.714 4.167 -6.894 1.00 94.94 109 LEU A C 1
ATOM 873 O O . LEU A 1 109 ? -4.329 3.418 -6.136 1.00 94.94 109 LEU A O 1
ATOM 877 N N . TYR A 1 110 ? -2.941 5.142 -6.417 1.00 95.75 110 TYR A N 1
ATOM 878 C CA . TYR A 1 110 ? -2.799 5.401 -4.989 1.00 95.75 110 TYR A CA 1
ATOM 879 C C . TYR A 1 110 ? -4.112 5.876 -4.355 1.00 95.75 110 TYR A C 1
ATOM 881 O O . TYR A 1 110 ? -4.510 5.364 -3.309 1.00 95.75 110 TYR A O 1
ATOM 889 N N . LEU A 1 111 ? -4.808 6.826 -4.981 1.00 94.56 111 LEU A N 1
ATOM 890 C CA . LEU A 1 111 ? -6.053 7.383 -4.447 1.00 94.56 111 LEU A CA 1
ATOM 891 C C . LEU A 1 111 ? -7.192 6.362 -4.394 1.00 94.56 111 LEU A C 1
ATOM 893 O O . LEU A 1 111 ? -8.023 6.424 -3.478 1.00 94.56 111 LEU A O 1
ATOM 897 N N . ASN A 1 112 ? -7.229 5.443 -5.358 1.00 93.06 112 ASN A N 1
ATOM 898 C CA . ASN A 1 112 ? -8.321 4.490 -5.529 1.00 93.06 112 ASN A CA 1
ATOM 899 C C . ASN A 1 112 ? -8.055 3.134 -4.868 1.00 93.06 112 ASN A C 1
ATOM 901 O O . ASN A 1 112 ? -9.008 2.489 -4.433 1.00 93.06 112 ASN A O 1
ATOM 905 N N . GLU A 1 113 ? -6.790 2.730 -4.728 1.00 91.75 113 GLU A N 1
ATOM 906 C CA . GLU A 1 113 ? -6.426 1.388 -4.272 1.00 91.75 113 GLU A CA 1
ATOM 907 C C . GLU A 1 113 ? -5.361 1.414 -3.168 1.00 91.75 113 GLU A C 1
ATOM 909 O O . GLU A 1 113 ? -5.692 1.246 -1.993 1.00 91.75 113 GLU A O 1
ATOM 914 N N . TYR A 1 114 ? -4.090 1.663 -3.500 1.00 93.50 114 TYR A N 1
ATOM 915 C CA . TYR A 1 114 ? -2.980 1.420 -2.564 1.00 93.50 114 TYR A CA 1
ATOM 916 C C . TYR A 1 114 ? -2.982 2.316 -1.326 1.00 93.50 114 TYR A C 1
ATOM 918 O O . TYR A 1 114 ? -2.533 1.896 -0.261 1.00 93.50 114 TYR A O 1
ATOM 926 N N . GLY A 1 115 ? -3.464 3.550 -1.450 1.00 94.06 115 GLY A N 1
ATOM 927 C CA . GLY A 1 115 ? -3.567 4.490 -0.340 1.00 94.06 115 GLY A CA 1
ATOM 928 C C . GLY A 1 115 ? -4.790 4.245 0.539 1.00 94.06 115 GLY A C 1
ATOM 929 O O . GLY A 1 115 ? -4.853 4.788 1.6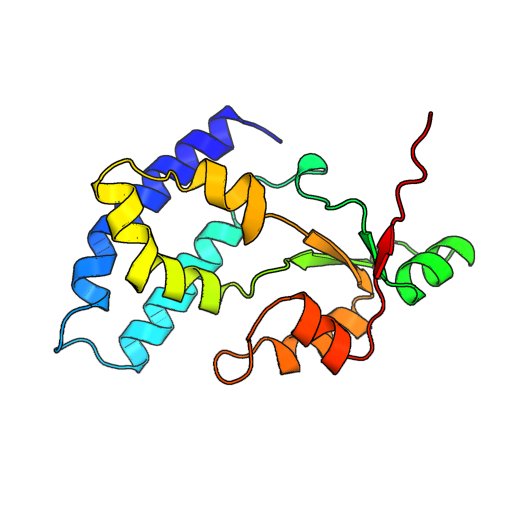43 1.00 94.06 115 GLY A O 1
ATOM 930 N N . LYS A 1 116 ? -5.769 3.448 0.083 1.00 94.50 116 LYS A N 1
ATOM 931 C CA . LYS A 1 116 ? -7.012 3.231 0.825 1.00 94.50 116 LYS A CA 1
ATOM 932 C C . LYS A 1 116 ? -6.763 2.439 2.102 1.00 94.50 116 LYS A C 1
ATOM 934 O O . LYS A 1 116 ? -6.105 1.398 2.090 1.00 94.50 116 LYS A O 1
ATOM 939 N N . TYR A 1 117 ? -7.364 2.901 3.197 1.00 94.44 117 TYR A N 1
ATOM 940 C CA . TYR A 1 117 ? -7.254 2.247 4.497 1.00 94.44 117 TYR A CA 1
ATOM 941 C C . TYR A 1 117 ? -8.588 2.116 5.230 1.00 94.44 117 TYR A C 1
ATOM 943 O O . TYR A 1 117 ? -9.508 2.919 5.057 1.00 94.44 117 TYR A O 1
ATOM 951 N N . ASN A 1 118 ? -8.643 1.125 6.114 1.00 95.19 118 ASN A N 1
ATOM 952 C CA . ASN A 1 118 ? -9.689 0.922 7.111 1.00 95.19 118 ASN A CA 1
ATOM 953 C C . ASN A 1 118 ? -9.117 1.193 8.512 1.00 95.19 118 ASN A C 1
ATOM 955 O O . ASN A 1 118 ? -7.900 1.151 8.716 1.00 95.19 118 ASN A O 1
ATOM 959 N N . TYR A 1 119 ? -9.977 1.446 9.498 1.00 95.94 119 TYR A N 1
ATOM 960 C CA . TYR A 1 119 ? -9.547 1.473 10.899 1.00 95.94 119 TYR A CA 1
ATOM 961 C C . TYR A 1 119 ? -9.712 0.098 11.544 1.00 95.94 119 TYR A C 1
ATOM 963 O O . TYR A 1 119 ? -10.782 -0.502 11.487 1.00 95.94 119 TYR A O 1
ATOM 971 N N . VAL A 1 120 ? -8.662 -0.379 12.201 1.00 96.12 120 VAL A N 1
ATOM 972 C CA . VAL A 1 120 ? -8.671 -1.622 12.985 1.00 96.12 120 VAL A CA 1
ATOM 973 C C . VAL A 1 120 ? -7.932 -1.402 14.301 1.00 96.12 120 VAL A C 1
ATOM 975 O O . VAL A 1 120 ? -7.221 -0.404 14.465 1.00 96.12 120 VAL A O 1
ATOM 978 N N . LEU A 1 121 ? -8.054 -2.325 15.252 1.00 96.38 121 LEU A N 1
ATOM 979 C CA . LEU A 1 121 ? -7.200 -2.309 16.437 1.00 96.38 121 LEU A CA 1
ATOM 980 C C . LEU A 1 121 ? -5.760 -2.706 16.083 1.00 96.38 121 LEU A C 1
ATOM 982 O O . LEU A 1 121 ? -5.510 -3.528 15.204 1.00 96.38 121 LEU A O 1
ATOM 986 N N . LYS A 1 122 ? -4.783 -2.191 16.835 1.00 95.44 122 LYS A N 1
ATOM 987 C CA . LYS A 1 122 ? -3.371 -2.605 16.720 1.00 95.44 122 LYS A CA 1
ATOM 988 C C . LYS A 1 122 ? -3.181 -4.119 16.867 1.00 95.44 122 LYS A C 1
ATOM 990 O O . LYS A 1 122 ? -2.288 -4.679 16.236 1.00 95.44 122 LYS A O 1
ATOM 995 N N . SER A 1 123 ? -3.991 -4.773 17.698 1.00 94.38 123 SER A N 1
ATOM 996 C CA . SER A 1 123 ? -3.993 -6.231 17.867 1.00 94.38 123 SER A CA 1
ATOM 997 C C . SER A 1 123 ? -4.487 -6.956 16.614 1.00 94.38 123 SER A C 1
ATOM 999 O O . SER A 1 123 ? -3.838 -7.899 16.174 1.00 94.38 123 SER A O 1
ATOM 1001 N N . GLU A 1 124 ? -5.575 -6.480 16.010 1.00 94.69 124 GLU A N 1
ATOM 1002 C CA . GLU A 1 124 ? -6.121 -7.008 14.754 1.00 94.69 124 GLU A CA 1
ATOM 1003 C C . GLU A 1 124 ? -5.129 -6.835 13.602 1.00 94.69 124 GLU A C 1
ATOM 1005 O O . GLU A 1 124 ? -4.870 -7.779 12.864 1.00 94.69 124 GLU A O 1
ATOM 1010 N N . ASN A 1 125 ? -4.479 -5.673 13.503 1.00 93.25 125 ASN A N 1
ATOM 1011 C CA . ASN A 1 125 ? -3.473 -5.428 12.471 1.00 93.25 125 ASN A CA 1
ATOM 1012 C C . ASN A 1 125 ? -2.306 -6.426 12.541 1.00 93.25 125 ASN A C 1
ATOM 1014 O O . ASN A 1 125 ? -1.844 -6.931 11.525 1.00 93.25 125 ASN A O 1
ATOM 1018 N N . ARG A 1 126 ? -1.841 -6.762 13.753 1.00 91.12 126 ARG A N 1
ATOM 1019 C CA . ARG A 1 126 ? -0.787 -7.777 13.938 1.00 91.12 126 ARG A CA 1
ATOM 1020 C C . ARG A 1 126 ? -1.229 -9.166 13.473 1.00 91.12 126 ARG A C 1
ATOM 1022 O O . ARG A 1 126 ? -0.397 -9.919 12.979 1.00 91.12 126 ARG A O 1
ATOM 1029 N N . GLN A 1 127 ? -2.507 -9.504 13.637 1.00 90.12 127 GLN A N 1
ATOM 1030 C CA . GLN A 1 127 ? -3.064 -10.769 13.153 1.00 90.12 127 GLN A CA 1
ATOM 1031 C C . GLN A 1 127 ? -3.136 -10.775 11.622 1.00 90.12 127 GLN A C 1
ATOM 1033 O O . GLN A 1 127 ? -2.677 -11.731 10.995 1.00 90.12 127 GLN A O 1
ATOM 1038 N N . LEU A 1 128 ? -3.619 -9.678 11.031 1.00 88.50 128 LEU A N 1
ATOM 1039 C CA . LEU A 1 128 ? -3.809 -9.531 9.588 1.00 88.50 128 LEU A CA 1
ATOM 1040 C C . LEU A 1 128 ? -2.504 -9.684 8.790 1.00 88.50 128 LEU A C 1
ATOM 1042 O O . LEU A 1 128 ? -2.490 -10.380 7.775 1.00 88.50 128 LEU A O 1
ATOM 1046 N N . VAL A 1 129 ? -1.387 -9.154 9.307 1.00 86.06 129 VAL A N 1
ATOM 1047 C CA . VAL A 1 129 ? -0.051 -9.253 8.679 1.00 86.06 129 VAL A CA 1
ATOM 1048 C C . VAL A 1 129 ? 0.343 -10.699 8.335 1.00 86.06 129 VAL A C 1
ATOM 1050 O O . VAL A 1 129 ? 1.080 -10.927 7.377 1.00 86.06 129 VAL A O 1
ATOM 1053 N N . THR A 1 130 ? -0.151 -11.700 9.071 1.00 85.38 130 THR A N 1
ATOM 1054 C CA . THR A 1 130 ? 0.146 -13.119 8.796 1.00 85.38 130 THR A CA 1
ATOM 1055 C C . THR A 1 130 ? -0.493 -13.613 7.494 1.00 85.38 130 THR A C 1
ATOM 1057 O O . THR A 1 130 ? 0.097 -14.443 6.800 1.00 85.38 130 THR A O 1
ATOM 1060 N N . PHE A 1 131 ? -1.660 -13.074 7.142 1.00 85.12 131 PHE A N 1
ATOM 1061 C CA . PHE A 1 131 ? -2.429 -13.424 5.942 1.00 85.12 131 PHE A CA 1
ATOM 1062 C C . PHE A 1 131 ? -2.067 -12.557 4.730 1.00 85.12 131 PHE A C 1
ATOM 1064 O O . PHE A 1 131 ? -2.391 -12.895 3.600 1.00 85.12 131 PHE A O 1
ATOM 1071 N N . GLN A 1 132 ? -1.340 -11.466 4.961 1.00 83.38 132 GLN A N 1
ATOM 1072 C CA . GLN A 1 132 ? -0.894 -10.512 3.946 1.00 83.38 132 GLN A CA 1
ATOM 1073 C C . GLN A 1 132 ? 0.537 -10.757 3.442 1.00 83.38 132 GLN A C 1
ATOM 1075 O O . GLN A 1 132 ? 1.095 -9.938 2.711 1.00 83.38 132 GLN A O 1
ATOM 1080 N N . LYS A 1 133 ? 1.163 -11.871 3.839 1.00 79.12 133 LYS A N 1
ATOM 1081 C CA . LYS A 1 133 ? 2.481 -12.271 3.326 1.00 79.12 133 LYS A CA 1
ATOM 1082 C C . LYS A 1 133 ? 2.393 -12.689 1.858 1.00 79.12 133 LYS A C 1
ATOM 1084 O O . LYS A 1 133 ? 1.381 -13.231 1.424 1.00 79.12 133 LYS A O 1
ATOM 1089 N N . ASP A 1 134 ? 3.494 -12.509 1.130 1.00 67.88 134 ASP A N 1
ATOM 1090 C CA . ASP A 1 134 ? 3.534 -12.647 -0.331 1.00 67.88 134 ASP A CA 1
ATOM 1091 C C . ASP A 1 134 ? 2.995 -13.971 -0.891 1.00 67.88 134 ASP A C 1
ATOM 1093 O O . ASP A 1 134 ? 2.401 -13.988 -1.964 1.00 67.88 134 ASP A O 1
ATOM 1097 N N . SER A 1 135 ? 3.194 -15.081 -0.180 1.00 68.75 135 SER A N 1
ATOM 1098 C CA . SER A 1 135 ? 2.728 -16.401 -0.614 1.00 68.75 135 SER A CA 1
ATOM 1099 C C . SER A 1 135 ? 1.220 -16.615 -0.453 1.00 68.75 135 SER A C 1
ATOM 1101 O O . SER A 1 135 ? 0.683 -17.540 -1.050 1.00 68.75 135 SER A O 1
ATOM 1103 N N . ASN A 1 136 ? 0.548 -15.802 0.370 1.00 67.56 136 ASN A N 1
ATOM 1104 C CA . ASN A 1 136 ? -0.813 -16.064 0.849 1.00 67.56 136 ASN A CA 1
ATOM 1105 C C . ASN A 1 136 ? -1.797 -14.927 0.535 1.00 67.56 136 ASN A C 1
ATOM 1107 O O . ASN A 1 136 ? -2.992 -15.079 0.777 1.00 67.56 136 ASN A O 1
ATOM 1111 N N . PHE A 1 137 ? -1.308 -13.786 0.043 1.00 77.62 137 PHE A N 1
ATOM 1112 C CA . PHE A 1 137 ? -2.155 -12.637 -0.247 1.00 77.62 137 PHE A CA 1
ATOM 1113 C C . PHE A 1 137 ? -2.871 -12.810 -1.591 1.00 77.62 137 PHE A C 1
ATOM 1115 O O . PHE A 1 137 ? -2.221 -12.905 -2.631 1.00 77.62 137 PHE A O 1
ATOM 1122 N N . ILE A 1 138 ? -4.204 -12.841 -1.542 1.00 79.44 138 ILE A N 1
ATOM 1123 C CA . ILE A 1 138 ? -5.089 -12.885 -2.715 1.00 79.44 138 ILE A CA 1
ATOM 1124 C C . ILE A 1 138 ? -5.698 -11.494 -2.920 1.00 79.44 138 ILE A C 1
ATOM 1126 O O . ILE A 1 138 ? -5.448 -10.849 -3.932 1.00 79.44 138 ILE A O 1
ATOM 1130 N N . ASP A 1 139 ? -6.431 -11.018 -1.915 1.00 84.25 139 ASP A N 1
ATOM 1131 C CA . ASP A 1 139 ? -7.035 -9.690 -1.837 1.00 84.25 139 ASP A CA 1
ATOM 1132 C C . ASP A 1 139 ? -7.273 -9.307 -0.360 1.00 84.25 139 ASP A C 1
ATOM 1134 O O . ASP A 1 139 ? -7.058 -10.114 0.559 1.00 84.25 139 ASP A O 1
ATOM 1138 N N . ASP A 1 140 ? -7.676 -8.056 -0.111 1.00 84.94 140 ASP A N 1
ATOM 1139 C CA . ASP A 1 140 ? -7.899 -7.539 1.242 1.00 84.94 140 ASP A CA 1
ATOM 1140 C C . ASP A 1 140 ? -9.084 -8.221 1.934 1.00 84.94 140 ASP A C 1
ATOM 1142 O O . ASP A 1 140 ? -8.987 -8.579 3.111 1.00 84.94 140 ASP A O 1
ATOM 1146 N N . GLU A 1 141 ? -10.181 -8.453 1.215 1.00 86.94 141 GLU A N 1
ATOM 1147 C CA . GLU A 1 141 ? -11.385 -9.099 1.748 1.00 86.94 141 GLU A CA 1
ATOM 1148 C C . GLU A 1 141 ? -11.094 -10.511 2.272 1.00 86.94 141 GLU A C 1
ATOM 1150 O O . GLU A 1 141 ? -11.495 -10.874 3.385 1.00 86.94 141 GLU A O 1
ATOM 1155 N N . THR A 1 142 ? -10.329 -11.290 1.513 1.00 88.12 142 THR A N 1
ATOM 1156 C CA . THR A 1 142 ? -9.887 -12.636 1.871 1.00 88.12 142 THR A CA 1
ATOM 1157 C C . THR A 1 142 ? -8.966 -12.603 3.085 1.00 88.12 142 THR A C 1
ATOM 1159 O O . THR A 1 142 ? -9.126 -13.427 3.991 1.00 88.12 142 THR A O 1
ATOM 1162 N N . ALA A 1 143 ? -8.048 -11.634 3.161 1.00 89.31 143 ALA A N 1
ATOM 1163 C CA . ALA A 1 143 ? -7.171 -11.470 4.319 1.00 89.31 143 ALA A CA 1
ATOM 1164 C C . ALA A 1 143 ? -7.967 -11.139 5.595 1.00 89.31 143 ALA A C 1
ATOM 1166 O O . ALA A 1 143 ? -7.752 -11.769 6.635 1.00 89.31 143 ALA A O 1
ATOM 1167 N N . TYR A 1 144 ? -8.928 -10.210 5.520 1.00 91.81 144 TYR A N 1
ATOM 1168 C CA . TYR A 1 144 ? -9.808 -9.876 6.647 1.00 91.81 144 TYR A CA 1
ATOM 1169 C C . TYR A 1 144 ? -10.638 -11.079 7.100 1.00 91.81 144 TYR A C 1
ATOM 1171 O O . TYR A 1 144 ? -10.706 -11.367 8.300 1.00 91.81 144 TYR A O 1
ATOM 1179 N N . LYS A 1 145 ? -11.213 -11.824 6.150 1.00 90.69 145 LYS A N 1
ATOM 1180 C CA . LYS A 1 145 ? -11.989 -13.037 6.430 1.00 90.69 145 LYS A CA 1
ATOM 1181 C C . LYS A 1 145 ? -11.140 -14.108 7.114 1.00 90.69 145 LYS A C 1
ATOM 1183 O O . LYS A 1 145 ? -11.575 -14.675 8.113 1.00 90.69 145 LYS A O 1
ATOM 1188 N N . ALA A 1 146 ? -9.925 -14.353 6.624 1.00 89.38 146 ALA A N 1
ATOM 1189 C CA . ALA A 1 146 ? -9.000 -15.321 7.215 1.00 89.38 146 ALA A CA 1
ATOM 1190 C C . ALA A 1 146 ? -8.557 -14.922 8.634 1.00 89.38 146 ALA A C 1
ATOM 1192 O O . ALA A 1 146 ? -8.398 -15.780 9.501 1.00 89.38 146 ALA A O 1
ATOM 1193 N N . ALA A 1 147 ? -8.429 -13.619 8.897 1.00 90.19 147 ALA A N 1
ATOM 1194 C CA . ALA A 1 147 ? -8.128 -13.078 10.220 1.00 90.19 147 ALA A CA 1
ATOM 1195 C C . ALA A 1 147 ? -9.347 -13.004 11.162 1.00 90.19 147 ALA A C 1
ATOM 1197 O O . ALA A 1 147 ? -9.196 -12.583 12.310 1.00 90.19 147 ALA A O 1
ATOM 1198 N N . ASN A 1 148 ? -10.541 -13.400 10.703 1.00 93.25 148 ASN A N 1
ATOM 1199 C CA . ASN A 1 148 ? -11.806 -13.247 11.427 1.00 93.25 148 ASN A CA 1
ATOM 1200 C C . 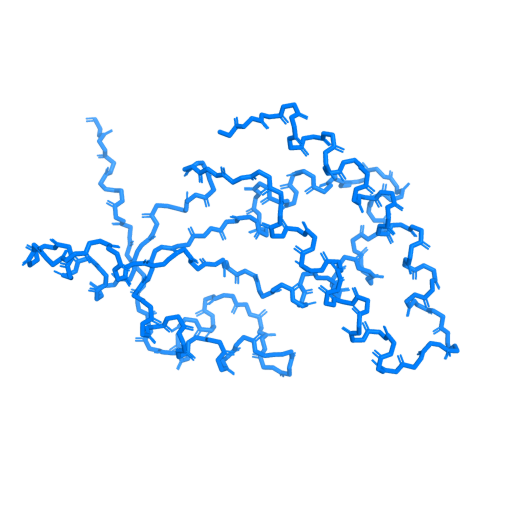ASN A 1 148 ? -12.058 -11.794 11.887 1.00 93.25 148 ASN A C 1
ATOM 1202 O O . ASN A 1 148 ? -12.494 -11.536 13.013 1.00 93.25 148 ASN A O 1
ATOM 1206 N N . ILE A 1 149 ? -11.738 -10.834 11.015 1.00 93.94 149 ILE A N 1
ATOM 1207 C CA . ILE A 1 149 ? -11.966 -9.403 11.223 1.00 93.94 149 ILE A CA 1
ATOM 1208 C C . ILE A 1 149 ? -13.128 -8.978 10.328 1.00 93.94 149 ILE A C 1
ATOM 1210 O O . ILE A 1 149 ? -13.053 -9.055 9.105 1.00 93.94 149 ILE A O 1
ATOM 1214 N N . ILE A 1 150 ? -14.202 -8.495 10.949 1.00 94.75 150 ILE A N 1
ATOM 1215 C CA . ILE A 1 150 ? -15.389 -8.002 10.247 1.00 94.75 150 ILE A CA 1
ATOM 1216 C C . ILE A 1 150 ? -15.312 -6.481 10.189 1.00 94.75 150 ILE A C 1
ATOM 1218 O O . ILE A 1 150 ? -15.192 -5.833 11.230 1.00 94.75 150 ILE A O 1
ATOM 1222 N N . LEU A 1 151 ? -15.399 -5.921 8.983 1.00 94.25 151 LEU A N 1
ATOM 1223 C CA . LEU A 1 151 ? -15.481 -4.482 8.749 1.00 94.25 151 LEU A CA 1
ATOM 1224 C C . LEU A 1 151 ? -16.941 -4.040 8.626 1.00 94.25 151 LEU A C 1
ATOM 1226 O O . LEU A 1 151 ? -17.726 -4.679 7.929 1.00 94.25 151 LEU A O 1
ATOM 1230 N N . LEU A 1 152 ? -17.277 -2.918 9.252 1.00 93.75 152 LEU A N 1
ATOM 1231 C CA . LEU A 1 152 ? -18.561 -2.236 9.127 1.00 93.75 152 LEU A CA 1
ATOM 1232 C C . LEU A 1 152 ? -18.352 -0.824 8.585 1.00 93.75 152 LEU A C 1
ATOM 1234 O O . LEU A 1 152 ? -17.317 -0.202 8.845 1.00 93.75 152 LEU A O 1
ATOM 1238 N N . ASP A 1 153 ? -19.354 -0.304 7.882 1.00 92.19 153 ASP A N 1
ATOM 1239 C CA . ASP A 1 153 ? -19.412 1.113 7.543 1.00 92.19 153 ASP A CA 1
ATOM 1240 C C . ASP A 1 153 ? -19.607 1.925 8.832 1.00 92.19 153 ASP A C 1
ATOM 1242 O O . ASP A 1 153 ? -20.619 1.823 9.524 1.00 92.19 153 ASP A O 1
ATOM 1246 N N . ALA A 1 154 ? -18.583 2.695 9.191 1.00 81.44 154 ALA A N 1
ATOM 1247 C CA . ALA A 1 154 ? -18.551 3.548 10.375 1.00 81.44 154 ALA A CA 1
ATOM 1248 C C . ALA A 1 154 ? -19.005 4.980 10.065 1.00 81.44 154 ALA A C 1
ATOM 1250 O O . ALA A 1 154 ? -19.329 5.741 10.975 1.00 81.44 154 ALA A O 1
ATOM 1251 N N . ALA A 1 155 ? -19.027 5.345 8.784 1.00 63.31 155 ALA A N 1
ATOM 1252 C CA . ALA A 1 155 ? -19.746 6.511 8.318 1.00 63.31 155 ALA A CA 1
ATOM 1253 C C . ALA A 1 155 ? -21.236 6.155 8.259 1.00 63.31 155 ALA A C 1
ATOM 1255 O O . ALA A 1 155 ? -21.726 5.635 7.257 1.00 63.31 155 ALA A O 1
ATOM 1256 N N . SER A 1 156 ? -21.985 6.455 9.321 1.00 46.28 156 SER A N 1
ATOM 1257 C CA . SER A 1 156 ? -23.381 6.834 9.115 1.00 46.28 156 SER A CA 1
ATOM 1258 C C . SER A 1 156 ? -23.364 7.928 8.051 1.00 46.28 156 SER A C 1
ATOM 1260 O O . SER A 1 156 ? -22.699 8.947 8.236 1.00 46.28 156 SER A O 1
ATOM 126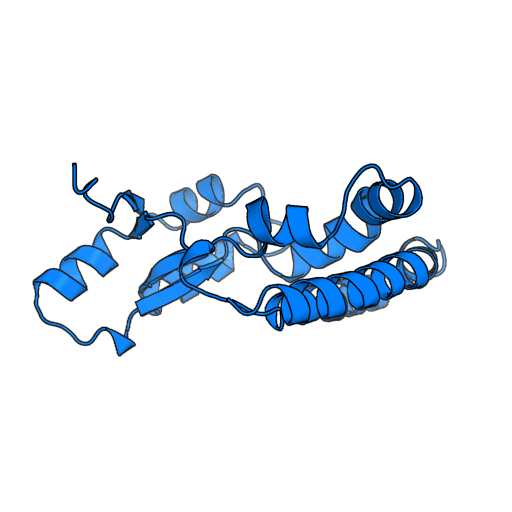2 N N . LYS A 1 157 ? -24.012 7.680 6.906 1.00 37.78 157 LYS A N 1
ATOM 1263 C CA . LYS A 1 157 ? -24.343 8.744 5.961 1.00 37.78 157 LYS A CA 1
ATOM 1264 C C . LYS A 1 157 ? -25.109 9.781 6.774 1.00 37.78 157 LYS A C 1
ATOM 1266 O O . LYS A 1 157 ? -26.261 9.541 7.119 1.00 37.78 157 LYS A O 1
ATOM 1271 N N . GLU A 1 158 ? -24.448 10.868 7.149 1.00 33.66 158 GLU A N 1
ATOM 1272 C CA . GLU A 1 158 ? -25.147 12.094 7.498 1.00 33.66 158 GLU A CA 1
ATOM 1273 C C . GLU A 1 158 ? -25.848 12.521 6.205 1.00 33.66 158 GLU A C 1
ATOM 1275 O O . GLU A 1 158 ? -25.222 13.019 5.269 1.00 33.66 158 GLU A O 1
ATOM 1280 N N . SER A 1 159 ? -27.111 12.110 6.099 1.00 32.81 159 SER A N 1
ATOM 1281 C CA . SER A 1 159 ? -28.107 12.598 5.148 1.00 32.81 159 SER A CA 1
ATOM 1282 C C . SER A 1 159 ? -28.571 13.987 5.543 1.00 32.81 159 SER A C 1
ATOM 1284 O O . SER A 1 159 ? -28.817 14.155 6.761 1.00 32.81 159 SER A O 1
#

Organism: NCBI:txid1549639